Protein AF-U5INI9-F1 (afdb_monomer)

InterPro domains:
  IPR002910 Floricaula/leafy protein [PTHR36079] (1-85)
  IPR035209 Floricaula/leafy, DNA-binding C-terminal domain [PF17538] (1-85)
  IPR038276 Floricaula/leafy, C-terminal domain superfamily [G3DSA:1.10.4180.10] (1-85)

Secondary structure (DSSP, 8-state):
-B----TTPPPPSS-B-HHHHHHHHHHHHHHHHHHHHHHHHTT----SS--HHHHHHHHHTT-TT--HHHHHHTHHHHHHHHH--

Nearest PDB structures (foldseek):
  2vy1-assembly1_A  TM=1.007E+00  e=7.140E-12  Arabidopsis thaliana
  4bhk-assembly1_B  TM=1.005E+00  e=3.637E-10  Physcomitrium patens
  5u91-assembly1_F  TM=4.200E-01  e=9.480E+00  synthetic construct

Structure (mmCIF, N/CA/C/O backbone):
data_AF-U5INI9-F1
#
_entry.id   AF-U5INI9-F1
#
loop_
_atom_site.group_PDB
_atom_site.id
_atom_site.type_symbol
_atom_site.label_atom_id
_atom_site.label_alt_id
_atom_site.label_comp_id
_atom_site.label_asym_id
_atom_site.label_entity_id
_atom_site.label_seq_id
_atom_site.pdbx_PDB_ins_code
_atom_site.Cartn_x
_atom_site.Cartn_y
_atom_site.Cartn_z
_atom_site.occupancy
_atom_site.B_iso_or_equiv
_atom_site.auth_seq_id
_atom_site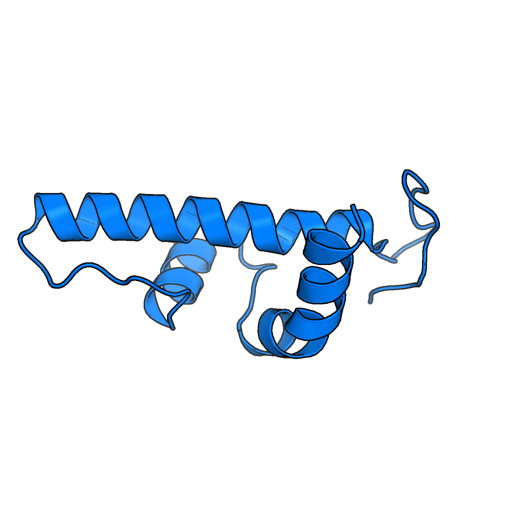.auth_comp_id
_atom_site.auth_asym_id
_atom_site.auth_atom_id
_atom_site.pdbx_PDB_model_num
ATOM 1 N N . PRO A 1 1 ? 13.948 5.976 -7.584 1.00 91.88 1 PRO A N 1
ATOM 2 C CA . PRO A 1 1 ? 12.807 6.557 -8.341 1.00 91.88 1 PRO A CA 1
ATOM 3 C C . PRO A 1 1 ? 12.128 5.443 -9.139 1.00 91.88 1 PRO A C 1
ATOM 5 O O . PRO A 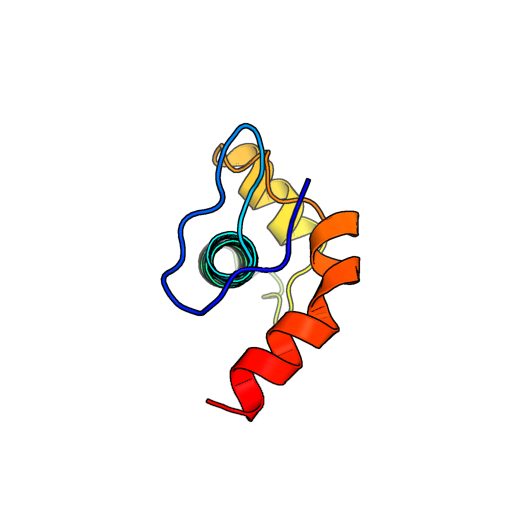1 1 ? 12.801 4.454 -9.431 1.00 91.88 1 PRO A O 1
ATOM 8 N N . PHE A 1 2 ? 10.839 5.591 -9.444 1.00 96.12 2 PHE A N 1
ATOM 9 C CA . PHE A 1 2 ? 10.125 4.621 -10.273 1.00 96.12 2 PHE A CA 1
ATOM 10 C C . PHE A 1 2 ? 10.392 4.874 -11.752 1.00 96.12 2 PHE A C 1
ATOM 12 O O . PHE A 1 2 ? 10.618 6.020 -12.150 1.00 96.12 2 PHE A O 1
ATOM 19 N N . ILE A 1 3 ? 10.407 3.799 -12.526 1.00 96.94 3 ILE A N 1
ATOM 20 C CA . ILE A 1 3 ? 10.414 3.821 -13.986 1.00 96.94 3 ILE A CA 1
ATOM 21 C C . ILE A 1 3 ? 9.269 2.944 -14.480 1.00 96.94 3 ILE A C 1
ATOM 23 O O . ILE A 1 3 ? 8.818 2.056 -13.756 1.00 96.94 3 ILE A O 1
ATOM 27 N N . VAL A 1 4 ? 8.801 3.217 -15.692 1.00 96.25 4 VAL A N 1
ATOM 28 C CA . VAL A 1 4 ? 7.846 2.341 -16.370 1.00 96.25 4 VAL A CA 1
ATOM 29 C C . VAL A 1 4 ? 8.558 1.029 -16.695 1.00 96.25 4 VAL A C 1
ATOM 31 O O . VAL A 1 4 ? 9.692 1.057 -17.169 1.00 96.25 4 VAL A O 1
ATOM 34 N N . THR A 1 5 ? 7.903 -0.085 -16.391 1.00 96.88 5 THR A N 1
ATOM 35 C CA . THR A 1 5 ? 8.353 -1.45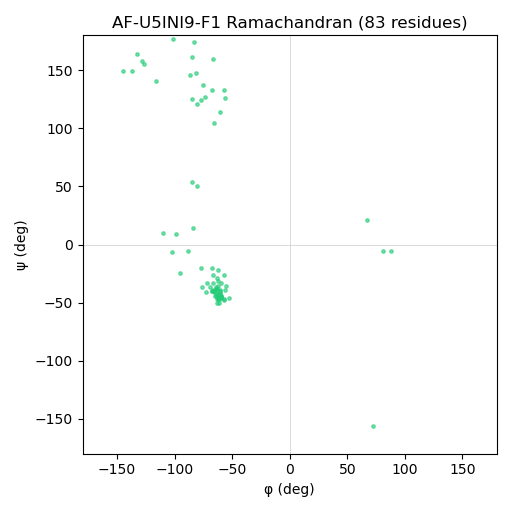2 -16.673 1.00 96.88 5 THR A CA 1
ATOM 36 C C . THR A 1 5 ? 7.165 -2.247 -17.192 1.00 96.88 5 THR A C 1
ATOM 38 O O . THR A 1 5 ? 6.029 -1.969 -16.791 1.00 96.88 5 THR A O 1
ATOM 41 N N . GLU A 1 6 ? 7.416 -3.224 -18.054 1.00 95.69 6 GLU A N 1
ATOM 42 C CA . GLU A 1 6 ? 6.401 -4.213 -18.428 1.00 95.69 6 GLU A CA 1
ATOM 43 C C . GLU A 1 6 ? 6.032 -5.111 -17.227 1.00 95.69 6 GLU A C 1
ATOM 45 O O . GLU A 1 6 ? 6.808 -5.204 -16.266 1.00 95.69 6 GLU A O 1
ATOM 50 N N . PRO A 1 7 ? 4.861 -5.779 -17.240 1.00 95.50 7 PRO A N 1
ATOM 51 C CA . PRO A 1 7 ? 4.504 -6.746 -16.204 1.00 95.50 7 PRO A CA 1
ATOM 52 C C . PRO A 1 7 ? 5.559 -7.856 -16.080 1.00 95.50 7 PRO A C 1
ATOM 54 O O . PRO A 1 7 ? 5.904 -8.515 -17.061 1.00 95.50 7 PRO A O 1
ATOM 57 N N . GLY A 1 8 ? 6.077 -8.070 -14.872 1.00 94.75 8 GLY A N 1
ATOM 58 C CA . GLY A 1 8 ? 7.144 -9.028 -14.576 1.00 94.75 8 GLY A CA 1
ATOM 59 C C . GLY A 1 8 ? 8.560 -8.534 -14.896 1.00 94.75 8 GLY A C 1
ATOM 60 O O . GLY A 1 8 ? 9.534 -9.214 -14.555 1.00 94.75 8 GLY A O 1
ATOM 61 N N . GLU A 1 9 ? 8.719 -7.359 -15.512 1.00 96.69 9 GLU A N 1
ATOM 62 C CA . GLU A 1 9 ? 10.035 -6.809 -15.827 1.00 96.69 9 GLU A CA 1
ATOM 63 C C . GLU A 1 9 ? 10.702 -6.210 -14.577 1.00 96.69 9 GLU A C 1
ATOM 65 O O . GLU A 1 9 ? 10.204 -5.291 -13.918 1.00 96.69 9 GLU A O 1
ATOM 70 N N . VAL A 1 10 ? 11.909 -6.693 -14.275 1.00 94.62 10 VAL A N 1
ATOM 71 C CA . VAL A 1 10 ? 12.733 -6.146 -13.195 1.00 94.62 10 VAL A CA 1
ATOM 72 C C . VAL A 1 10 ? 13.446 -4.880 -13.669 1.00 94.62 10 VAL A C 1
ATOM 74 O O . VAL A 1 10 ? 14.270 -4.910 -14.585 1.00 94.62 10 VAL A O 1
ATOM 77 N N . ALA A 1 11 ? 13.190 -3.764 -12.983 1.00 95.69 11 ALA A N 1
ATOM 78 C CA . ALA A 1 11 ? 13.877 -2.504 -13.245 1.00 95.69 11 ALA A CA 1
ATOM 79 C C . ALA A 1 11 ? 15.404 -2.644 -13.111 1.00 95.69 11 ALA A C 1
ATOM 81 O O . ALA A 1 11 ? 15.923 -3.170 -12.125 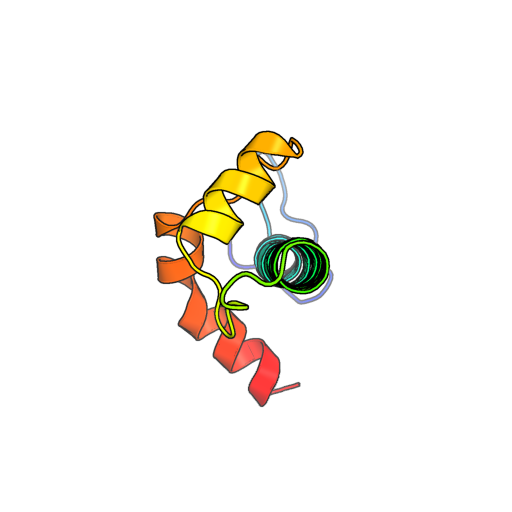1.00 95.69 11 ALA A O 1
ATOM 82 N N . ARG A 1 12 ? 16.138 -2.109 -14.092 1.00 94.12 12 ARG A N 1
ATOM 83 C CA . ARG A 1 12 ? 17.607 -2.142 -14.112 1.00 94.12 12 ARG A CA 1
ATOM 84 C C . ARG A 1 12 ? 18.220 -0.967 -13.340 1.00 94.12 12 ARG A C 1
ATOM 86 O O . ARG A 1 12 ? 17.722 0.161 -13.365 1.00 94.12 12 ARG A O 1
ATOM 93 N N . GLY A 1 13 ? 19.365 -1.216 -12.704 1.00 94.06 13 GLY A N 1
ATOM 94 C CA . GLY A 1 13 ? 20.118 -0.209 -11.947 1.00 94.06 13 GLY A CA 1
ATOM 95 C C . GLY A 1 13 ? 19.450 0.190 -10.624 1.00 94.06 13 GLY A C 1
ATOM 96 O O . GLY A 1 13 ? 18.674 -0.561 -10.049 1.00 94.06 13 GLY A O 1
ATOM 97 N N . LYS A 1 14 ? 19.747 1.394 -10.110 1.00 94.19 14 LYS A N 1
ATOM 98 C CA . LYS A 1 14 ? 19.175 1.922 -8.848 1.00 94.19 14 LYS A CA 1
ATOM 99 C C . LYS A 1 14 ? 17.766 2.512 -9.053 1.00 94.19 14 LYS A C 1
ATOM 101 O O . LYS A 1 14 ? 17.499 3.670 -8.704 1.00 94.19 14 LYS A O 1
ATOM 106 N N . LYS A 1 15 ? 16.882 1.747 -9.692 1.00 96.00 15 LYS A N 1
ATOM 107 C CA . LYS A 1 15 ? 15.503 2.119 -10.048 1.00 96.00 15 LYS A CA 1
ATOM 108 C C . LYS A 1 15 ? 14.539 1.037 -9.556 1.00 96.00 15 LYS A C 1
ATOM 110 O O . LYS A 1 15 ? 14.947 -0.093 -9.343 1.00 96.00 15 LYS A O 1
ATOM 115 N N . ASN A 1 16 ? 13.271 1.401 -9.386 1.00 96.44 16 ASN A N 1
ATOM 116 C CA . ASN A 1 16 ? 12.208 0.467 -9.015 1.00 96.44 16 ASN A CA 1
ATOM 117 C C . ASN A 1 16 ? 11.179 0.392 -10.150 1.00 96.44 16 ASN A C 1
ATOM 119 O O . ASN A 1 16 ? 10.859 1.433 -10.729 1.00 96.44 16 ASN A O 1
ATOM 123 N N . GLY A 1 17 ? 10.665 -0.803 -10.437 1.00 97.31 17 GLY A N 1
ATOM 124 C CA . GLY A 1 17 ? 9.614 -1.018 -11.437 1.00 97.31 17 GLY A CA 1
ATOM 125 C C . GLY A 1 17 ? 8.208 -0.764 -10.895 1.00 97.31 17 GLY A C 1
ATOM 126 O O . GLY A 1 17 ? 8.028 -0.521 -9.692 1.00 97.31 17 GLY A O 1
ATOM 127 N N . LEU A 1 18 ? 7.216 -0.822 -11.783 1.00 96.94 18 LEU A N 1
ATOM 128 C CA . LEU A 1 18 ? 5.809 -0.599 -11.438 1.00 96.94 18 LEU A CA 1
ATOM 129 C C . LEU A 1 18 ? 5.209 -1.751 -10.626 1.00 96.94 18 LEU A C 1
ATOM 131 O O . LEU A 1 18 ? 4.456 -1.488 -9.694 1.00 96.94 18 LEU A O 1
ATOM 135 N N . ASP A 1 19 ? 5.632 -2.993 -10.848 1.00 97.06 19 ASP A N 1
ATOM 136 C CA . ASP A 1 19 ? 5.168 -4.122 -10.028 1.00 97.06 19 ASP A CA 1
ATOM 137 C C . ASP A 1 19 ? 5.546 -3.944 -8.557 1.00 97.06 19 ASP A C 1
ATOM 139 O O . ASP A 1 19 ? 4.739 -4.167 -7.655 1.00 97.06 19 ASP A O 1
ATOM 143 N N . TYR A 1 20 ? 6.755 -3.433 -8.295 1.00 97.81 20 TYR A N 1
ATOM 144 C CA . TYR A 1 20 ? 7.149 -3.089 -6.934 1.00 97.81 20 TYR A CA 1
ATOM 145 C C . TYR A 1 20 ? 6.286 -1.956 -6.370 1.00 97.81 20 TYR A C 1
ATOM 147 O O . TYR A 1 20 ? 5.924 -1.995 -5.198 1.00 97.81 20 TYR A O 1
ATOM 155 N N . LEU A 1 21 ? 5.924 -0.952 -7.179 1.00 97.75 21 LEU A N 1
ATOM 156 C CA . LEU A 1 21 ? 5.004 0.107 -6.756 1.00 97.75 21 LEU A CA 1
ATOM 157 C C . LEU A 1 21 ? 3.636 -0.459 -6.356 1.00 97.75 21 LEU A C 1
ATOM 159 O O . LEU A 1 21 ? 3.115 -0.055 -5.316 1.00 97.75 21 LEU A O 1
ATOM 163 N N . PHE A 1 22 ? 3.076 -1.379 -7.142 1.00 97.56 22 PHE A N 1
ATOM 164 C CA . PHE A 1 22 ? 1.791 -2.021 -6.856 1.00 97.56 22 PHE A CA 1
ATOM 165 C C . PHE A 1 22 ? 1.869 -2.919 -5.621 1.00 97.56 22 PHE A C 1
ATOM 167 O O . PHE A 1 22 ? 1.012 -2.823 -4.743 1.00 97.56 22 PHE A O 1
ATOM 174 N N . HIS A 1 23 ? 2.970 -3.651 -5.452 1.00 97.56 23 HIS A N 1
ATOM 175 C CA . HIS A 1 23 ? 3.236 -4.407 -4.231 1.00 97.56 23 HIS A CA 1
ATOM 176 C C . HIS A 1 23 ? 3.202 -3.527 -2.966 1.00 97.56 23 HIS A C 1
ATOM 178 O O . HIS A 1 23 ? 2.686 -3.950 -1.933 1.00 97.56 23 HIS A O 1
ATOM 184 N N . LEU A 1 24 ? 3.658 -2.266 -3.029 1.00 98.19 24 LEU A N 1
ATOM 185 C CA . LEU A 1 24 ? 3.556 -1.353 -1.880 1.00 98.19 24 LEU A CA 1
ATOM 186 C C . LEU A 1 24 ? 2.101 -1.041 -1.475 1.00 98.19 24 LEU A C 1
ATOM 188 O O . LEU A 1 24 ? 1.859 -0.730 -0.304 1.00 98.19 24 LEU A O 1
ATOM 192 N N . TYR A 1 25 ? 1.140 -1.079 -2.406 1.00 98.31 25 TYR A N 1
ATOM 193 C CA . TYR A 1 25 ? -0.284 -0.922 -2.080 1.00 98.31 25 TYR A CA 1
ATOM 194 C C . TYR A 1 25 ? -0.836 -2.164 -1.387 1.00 98.31 25 TYR A C 1
ATOM 196 O O . TYR A 1 25 ? -1.535 -2.016 -0.382 1.00 98.31 25 TYR A O 1
ATOM 204 N N . GLU A 1 26 ? -0.447 -3.358 -1.835 1.00 97.94 26 GLU A N 1
ATOM 205 C CA . GLU A 1 26 ? -0.799 -4.610 -1.155 1.00 97.94 26 GLU A CA 1
ATOM 206 C C . GLU A 1 26 ? -0.251 -4.643 0.275 1.00 97.94 26 GLU A C 1
ATOM 208 O O . GLU A 1 26 ? -0.993 -4.879 1.229 1.00 97.94 26 GLU A O 1
ATOM 213 N N . GLN A 1 27 ? 1.010 -4.248 0.470 1.00 98.19 27 GLN A N 1
ATOM 214 C CA . GLN A 1 27 ? 1.577 -4.108 1.815 1.00 98.19 27 GLN A CA 1
ATOM 215 C C . GLN A 1 27 ? 0.814 -3.070 2.661 1.00 98.19 27 GLN A C 1
ATOM 217 O O . GLN A 1 27 ? 0.570 -3.277 3.850 1.00 98.19 27 GLN A O 1
ATOM 222 N N . CYS A 1 28 ? 0.378 -1.945 2.075 1.00 98.06 28 CYS A N 1
ATOM 223 C CA . CYS A 1 28 ? -0.471 -0.979 2.789 1.00 98.06 28 CYS A CA 1
ATOM 224 C C . CYS A 1 28 ? -1.822 -1.577 3.204 1.00 98.06 28 CYS A C 1
ATOM 226 O O . CYS A 1 28 ? -2.335 -1.222 4.271 1.00 98.06 28 CYS A O 1
ATOM 228 N N . ARG A 1 29 ? -2.401 -2.456 2.380 1.00 98.19 29 ARG A N 1
ATOM 229 C CA . ARG A 1 29 ? -3.636 -3.183 2.692 1.00 98.19 29 ARG A CA 1
ATOM 230 C C . ARG A 1 29 ? -3.422 -4.131 3.871 1.00 98.19 29 ARG A C 1
ATOM 232 O O . ARG A 1 29 ? -4.231 -4.115 4.796 1.00 98.19 29 ARG A O 1
ATOM 239 N N . GLU A 1 30 ? -2.320 -4.873 3.901 1.00 98.38 30 GLU A N 1
ATOM 240 C CA . GLU A 1 30 ? -1.959 -5.725 5.044 1.00 98.38 30 GLU A CA 1
ATOM 241 C C . GLU A 1 30 ? -1.805 -4.914 6.337 1.00 98.38 30 GLU A C 1
ATOM 243 O O . GLU A 1 30 ? -2.353 -5.282 7.379 1.00 98.38 30 GLU A O 1
ATOM 248 N N . PHE A 1 31 ? -1.134 -3.759 6.275 1.00 98.50 31 PHE A N 1
ATOM 249 C CA . PHE A 1 31 ? -1.025 -2.870 7.432 1.00 98.50 31 PHE A CA 1
ATOM 250 C C . PHE A 1 31 ? -2.375 -2.309 7.877 1.00 98.50 31 PHE A C 1
ATOM 252 O O . PHE A 1 31 ? -2.606 -2.166 9.078 1.00 98.50 31 PHE A O 1
ATOM 259 N N . LEU A 1 32 ? -3.280 -1.997 6.944 1.00 98.56 32 LEU A N 1
ATOM 260 C CA . LEU A 1 32 ? -4.639 -1.594 7.292 1.00 98.56 32 LEU A CA 1
ATOM 261 C C . LEU A 1 32 ? -5.350 -2.713 8.061 1.00 98.56 32 LEU A C 1
ATOM 263 O O . LEU A 1 32 ? -5.905 -2.429 9.117 1.00 98.56 32 LEU A O 1
ATOM 267 N N . VAL A 1 33 ? -5.277 -3.963 7.595 1.00 98.50 33 VAL A N 1
ATOM 268 C CA . VAL A 1 33 ? -5.884 -5.118 8.282 1.00 98.50 33 VAL A CA 1
ATOM 269 C C . VAL A 1 33 ? -5.310 -5.298 9.690 1.00 98.50 33 VAL A C 1
ATOM 271 O O . VAL A 1 33 ? -6.068 -5.460 10.645 1.00 98.50 33 VAL A O 1
ATOM 274 N N . GLN A 1 34 ? -3.991 -5.187 9.863 1.00 98.31 34 GLN A N 1
ATOM 275 C CA . GLN A 1 34 ? -3.370 -5.266 11.193 1.00 98.31 34 GLN A CA 1
ATOM 276 C C . GLN A 1 34 ? -3.858 -4.146 12.123 1.00 98.31 34 GLN A C 1
ATOM 278 O O . GLN A 1 34 ? -4.227 -4.401 13.269 1.00 98.31 34 GLN A O 1
ATOM 283 N N . VAL A 1 35 ? -3.924 -2.905 11.630 1.00 98.31 35 VAL A N 1
ATOM 284 C CA . VAL A 1 35 ? -4.448 -1.770 12.408 1.00 98.31 35 VAL A CA 1
ATOM 285 C C . VAL A 1 35 ? -5.929 -1.963 12.747 1.00 98.31 35 VAL A C 1
ATOM 287 O O . VAL A 1 35 ? -6.343 -1.628 13.855 1.00 98.31 35 VAL A O 1
ATOM 290 N N . GLN A 1 36 ? -6.724 -2.509 11.826 1.00 98.56 36 GLN A N 1
ATOM 291 C CA . GLN A 1 36 ? -8.129 -2.842 12.065 1.00 98.56 36 GLN A CA 1
ATOM 292 C C . GLN A 1 36 ? -8.281 -3.895 13.165 1.00 98.56 36 GLN A C 1
ATOM 294 O O . GLN A 1 36 ? -9.128 -3.723 14.038 1.00 98.56 36 GLN A O 1
ATOM 299 N N . ASN A 1 37 ? -7.465 -4.952 13.153 1.00 98.25 37 ASN A N 1
ATOM 300 C CA . ASN A 1 37 ? -7.496 -5.995 14.181 1.00 98.25 37 ASN A CA 1
ATOM 301 C C . ASN A 1 37 ? -7.147 -5.422 15.560 1.00 98.25 37 ASN A C 1
ATOM 303 O O . ASN A 1 37 ? -7.917 -5.599 16.498 1.00 98.25 37 ASN A O 1
ATOM 307 N N . ILE A 1 38 ? -6.082 -4.619 15.649 1.00 97.94 38 ILE A N 1
ATOM 308 C CA . ILE A 1 38 ? -5.698 -3.937 16.895 1.00 97.94 38 ILE A CA 1
ATOM 309 C C . ILE A 1 38 ? -6.814 -3.002 17.387 1.00 97.94 38 ILE A C 1
ATOM 311 O O . ILE A 1 38 ? -7.097 -2.954 18.582 1.00 97.94 38 ILE A O 1
ATOM 315 N N . ALA A 1 39 ? -7.457 -2.247 16.489 1.00 97.75 39 ALA A N 1
ATOM 316 C CA . ALA A 1 39 ? -8.559 -1.361 16.864 1.00 97.75 39 ALA A CA 1
ATOM 317 C C . ALA A 1 39 ? -9.762 -2.154 17.402 1.00 97.75 39 ALA A C 1
ATOM 319 O O . ALA A 1 39 ? -10.339 -1.767 18.414 1.00 97.75 39 ALA A O 1
ATOM 320 N N . LYS A 1 40 ? -10.104 -3.287 16.771 1.00 97.56 40 LYS A N 1
ATOM 321 C CA . LYS A 1 40 ? -11.179 -4.182 17.231 1.00 97.56 40 LYS A CA 1
ATOM 322 C C . LYS A 1 40 ? -10.879 -4.774 18.608 1.00 97.56 40 LYS A C 1
ATOM 324 O O . LYS A 1 40 ? -11.743 -4.714 19.473 1.00 97.56 40 LYS A O 1
ATOM 329 N N . GLU A 1 41 ? -9.667 -5.286 18.823 1.00 97.88 41 GLU A N 1
ATOM 330 C CA . GLU A 1 41 ? -9.236 -5.853 20.113 1.00 97.88 41 GLU A CA 1
ATOM 331 C C . GLU A 1 41 ? -9.304 -4.830 21.255 1.00 97.88 41 GLU A C 1
ATOM 333 O O . GLU A 1 41 ? -9.619 -5.181 22.388 1.00 97.88 41 GLU A O 1
ATOM 338 N N . LYS A 1 42 ? -9.055 -3.551 20.955 1.00 97.75 42 LYS A N 1
ATOM 339 C CA . LYS A 1 42 ? -9.117 -2.453 21.929 1.00 97.75 42 LYS A CA 1
ATOM 340 C C . LYS A 1 42 ? -10.499 -1.809 22.081 1.00 97.75 42 LYS A C 1
ATOM 342 O O . LYS A 1 42 ? -10.648 -0.918 22.913 1.00 97.75 42 LYS A O 1
ATOM 347 N N . GLY A 1 43 ? -11.487 -2.194 21.270 1.00 96.94 43 GLY A N 1
ATOM 348 C CA . GLY A 1 43 ? -12.788 -1.515 21.217 1.00 96.94 43 GLY A CA 1
ATOM 349 C C . GLY A 1 43 ? -12.725 -0.083 20.658 1.00 96.94 43 GLY A C 1
ATOM 350 O O . GLY A 1 43 ? -13.610 0.729 20.920 1.00 96.94 43 GLY A O 1
ATOM 351 N N . GLU A 1 44 ? -11.679 0.251 19.898 1.00 96.69 44 GLU A N 1
ATOM 352 C CA . GLU A 1 44 ? -11.503 1.555 19.257 1.00 96.69 44 GLU A CA 1
ATOM 353 C C . GLU A 1 44 ? -12.226 1.620 17.899 1.00 96.69 44 GLU A C 1
ATOM 355 O O . GLU A 1 44 ? -12.523 0.611 17.253 1.00 96.69 44 GLU A O 1
ATOM 360 N N . LYS A 1 45 ? -12.467 2.840 17.402 1.00 96.69 45 LYS A N 1
ATOM 361 C CA . LYS A 1 45 ? -13.043 3.043 16.067 1.00 96.69 45 LYS A CA 1
ATOM 362 C C . LYS A 1 45 ? -12.132 2.446 14.986 1.00 96.69 45 LYS A C 1
ATOM 364 O O . LYS A 1 45 ? -11.052 2.961 14.703 1.00 96.69 45 LYS A O 1
ATOM 369 N N . CYS A 1 46 ? -12.628 1.410 14.319 1.00 97.25 46 CYS A N 1
ATOM 370 C CA . CYS A 1 46 ? -11.910 0.693 13.273 1.00 97.25 46 CYS A CA 1
ATOM 371 C C . CYS A 1 46 ? -11.820 1.515 11.962 1.00 97.25 46 CYS A C 1
ATOM 373 O O . CYS A 1 46 ? -12.851 1.973 11.455 1.00 97.25 46 CYS A O 1
ATOM 375 N N . PRO A 1 47 ? -10.621 1.730 11.382 1.00 97.31 47 PRO A N 1
ATOM 376 C CA . PRO A 1 47 ? -10.478 2.471 10.130 1.00 97.31 47 PRO A CA 1
ATOM 377 C C . PRO A 1 47 ? -10.910 1.634 8.919 1.00 97.31 47 PRO A C 1
ATOM 379 O O . PRO A 1 47 ? -10.523 0.482 8.785 1.00 97.31 47 PRO A O 1
ATOM 382 N N . THR A 1 48 ? -11.639 2.230 7.973 1.00 97.12 48 THR A N 1
ATOM 383 C CA . THR A 1 48 ? -12.075 1.557 6.726 1.00 97.12 48 THR A CA 1
ATOM 384 C C . THR A 1 48 ? -11.252 1.934 5.494 1.00 97.12 48 THR A C 1
ATOM 386 O O . THR A 1 48 ? -11.432 1.365 4.424 1.00 97.12 48 THR A O 1
ATOM 389 N N . LYS A 1 49 ? -10.340 2.901 5.627 1.00 97.50 49 LYS A N 1
ATOM 390 C CA . LYS A 1 49 ? -9.439 3.368 4.566 1.00 97.50 49 LYS A CA 1
ATOM 391 C C . LYS A 1 49 ? -8.018 3.465 5.106 1.00 97.50 49 LYS A C 1
ATOM 393 O O . LYS A 1 49 ? -7.815 3.545 6.317 1.00 97.50 49 LYS A O 1
ATOM 398 N N . VAL A 1 50 ? -7.035 3.544 4.213 1.00 97.62 50 VAL A N 1
ATOM 399 C CA . VAL A 1 50 ? -5.641 3.816 4.590 1.00 97.62 50 VAL A CA 1
ATOM 400 C C . VAL A 1 50 ? -5.535 5.239 5.159 1.00 97.62 50 VAL A C 1
ATOM 402 O O . VAL A 1 50 ? -5.600 6.230 4.431 1.00 97.62 50 VAL A O 1
ATOM 405 N N . THR A 1 51 ? -5.400 5.350 6.482 1.00 97.56 51 THR A N 1
ATOM 406 C CA . THR A 1 51 ? -5.290 6.630 7.203 1.00 97.56 51 THR A CA 1
ATOM 407 C C . THR A 1 51 ? -3.840 6.954 7.582 1.00 97.56 51 THR A C 1
ATOM 409 O O . THR A 1 51 ? -2.925 6.148 7.417 1.00 97.56 51 THR A O 1
ATOM 412 N N . ASN A 1 52 ? -3.611 8.127 8.187 1.00 98.06 52 ASN A N 1
ATOM 413 C CA . ASN A 1 52 ? -2.311 8.475 8.779 1.00 98.06 52 ASN A CA 1
ATOM 414 C C . ASN A 1 52 ? -1.844 7.469 9.850 1.00 98.06 52 ASN A C 1
ATOM 416 O O . ASN A 1 52 ? -0.646 7.370 10.108 1.00 98.06 52 ASN A O 1
ATOM 420 N N . GLN A 1 53 ? -2.757 6.754 10.517 1.00 97.38 53 GLN A N 1
ATOM 421 C CA . GLN A 1 53 ? -2.395 5.717 11.487 1.00 97.38 53 GLN A CA 1
ATOM 422 C C . GLN A 1 53 ? -1.732 4.522 10.801 1.00 97.38 53 GLN A C 1
ATOM 424 O O . GLN A 1 53 ? -0.717 4.047 11.296 1.00 97.38 53 GLN A O 1
ATOM 429 N N . VAL A 1 54 ? -2.232 4.116 9.632 1.00 98.25 54 VAL A N 1
ATOM 430 C CA . VAL A 1 54 ? -1.662 3.012 8.846 1.00 98.25 54 VAL A CA 1
ATOM 431 C C . VAL A 1 54 ? -0.235 3.337 8.404 1.00 98.25 54 VAL A C 1
ATOM 433 O O . VAL 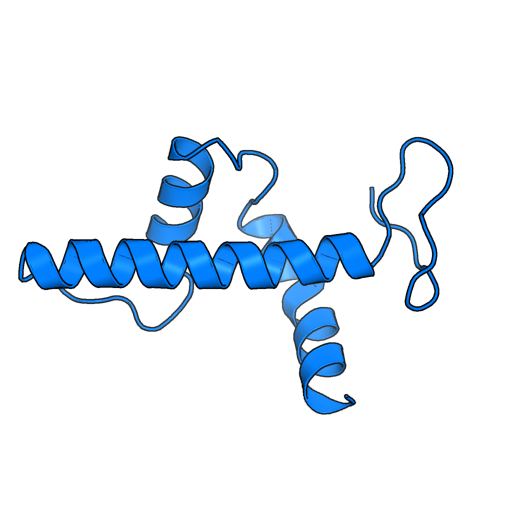A 1 54 ? 0.666 2.535 8.613 1.00 98.25 54 VAL A O 1
AT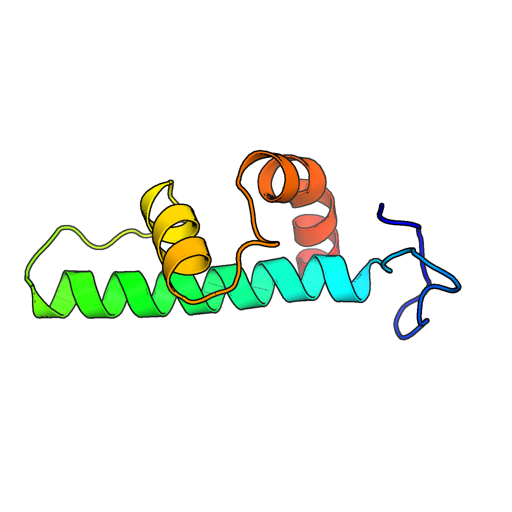OM 436 N N . PHE A 1 55 ? 0.019 4.553 7.904 1.00 98.38 55 PHE A N 1
ATOM 437 C CA . PHE A 1 55 ? 1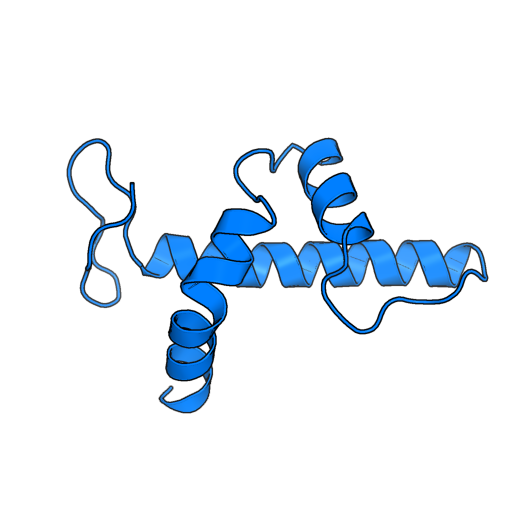.381 4.971 7.534 1.00 98.38 55 PHE A CA 1
ATOM 438 C C . PHE A 1 55 ? 2.345 5.022 8.728 1.00 98.38 55 PHE A C 1
ATOM 440 O O . PHE A 1 55 ? 3.513 4.656 8.602 1.00 98.38 55 PHE A O 1
ATOM 447 N N . ARG A 1 56 ? 1.868 5.465 9.900 1.00 98.31 56 ARG A N 1
ATOM 448 C CA . ARG A 1 56 ? 2.671 5.446 11.134 1.00 98.31 56 ARG A CA 1
ATOM 449 C C . ARG A 1 56 ? 2.971 4.018 11.584 1.00 98.31 56 ARG A C 1
ATOM 451 O O . ARG A 1 56 ? 4.098 3.744 11.986 1.00 98.31 56 ARG A O 1
ATOM 458 N N . PHE A 1 57 ? 1.986 3.128 11.487 1.00 98.06 57 PHE A N 1
ATOM 459 C CA . PHE A 1 57 ? 2.141 1.716 11.809 1.00 98.06 57 PHE A CA 1
ATOM 460 C C . PHE A 1 57 ? 3.161 1.047 10.880 1.00 98.06 57 PHE A C 1
ATOM 462 O O . PHE A 1 57 ? 4.133 0.494 11.374 1.00 98.06 57 PHE A O 1
ATOM 469 N N . ALA A 1 58 ? 3.031 1.216 9.560 1.00 98.31 58 ALA A N 1
ATOM 470 C CA . ALA A 1 58 ? 3.984 0.694 8.577 1.00 98.31 58 ALA A CA 1
ATOM 471 C C . ALA A 1 58 ? 5.431 1.124 8.882 1.00 98.31 58 ALA A C 1
ATOM 473 O O . ALA A 1 58 ? 6.336 0.291 8.923 1.00 98.31 58 ALA A O 1
ATOM 474 N N . LYS A 1 59 ? 5.647 2.413 9.191 1.00 98.19 59 LYS A N 1
ATOM 475 C CA . LYS A 1 59 ? 6.968 2.924 9.592 1.00 98.19 59 LYS A CA 1
ATOM 476 C C . LYS A 1 59 ? 7.489 2.252 10.870 1.00 98.19 59 LYS A C 1
ATOM 478 O O . LYS A 1 59 ? 8.674 1.935 10.932 1.00 98.19 59 LYS A O 1
ATOM 483 N N . LYS A 1 60 ? 6.631 2.041 11.876 1.00 97.94 60 LYS A N 1
ATOM 484 C CA . LYS A 1 60 ? 6.990 1.352 13.129 1.00 97.94 60 LYS A CA 1
ATOM 485 C C . LYS A 1 60 ? 7.324 -0.127 12.894 1.00 97.94 60 LYS A C 1
ATOM 487 O O . LYS A 1 60 ? 8.215 -0.646 13.553 1.00 97.94 60 LYS A O 1
ATOM 492 N N . SER A 1 61 ? 6.667 -0.766 11.932 1.00 97.56 61 SER A N 1
ATOM 493 C CA . SER A 1 61 ? 6.882 -2.166 11.545 1.00 97.56 61 SER A CA 1
ATOM 494 C C . SER A 1 61 ? 8.046 -2.365 10.559 1.00 97.56 61 SER A C 1
ATOM 496 O O . SER A 1 61 ? 8.150 -3.417 9.940 1.00 97.56 61 SER A O 1
ATOM 498 N N . GLY A 1 62 ? 8.914 -1.362 10.373 1.00 97.62 62 GLY A N 1
ATOM 499 C CA . GLY A 1 62 ? 10.111 -1.456 9.525 1.00 97.62 62 GLY A CA 1
ATOM 500 C C . GLY A 1 62 ? 9.903 -1.110 8.045 1.00 97.62 62 GLY A C 1
ATOM 501 O O . GLY A 1 62 ? 10.879 -0.966 7.310 1.00 97.62 62 GLY A O 1
ATOM 502 N N . ALA A 1 63 ? 8.669 -0.871 7.593 1.00 97.62 63 ALA A N 1
ATOM 503 C CA . ALA A 1 63 ? 8.358 -0.494 6.211 1.00 97.62 63 ALA A CA 1
ATOM 504 C C . ALA A 1 63 ? 8.491 1.024 5.976 1.00 97.62 63 ALA A C 1
ATOM 506 O O . ALA A 1 63 ? 7.574 1.697 5.502 1.00 97.62 63 ALA A O 1
ATOM 507 N N . SER A 1 64 ? 9.655 1.591 6.312 1.00 96.75 64 SER A N 1
ATOM 508 C CA . SER A 1 64 ? 9.939 3.035 6.203 1.00 96.75 64 SER A CA 1
ATOM 509 C C . SER A 1 64 ? 9.885 3.572 4.767 1.00 96.75 64 SER A C 1
ATOM 511 O O . SER A 1 64 ? 9.665 4.765 4.550 1.00 96.75 64 SER A O 1
ATOM 513 N N . TYR A 1 65 ? 10.041 2.690 3.779 1.00 97.19 65 TYR A N 1
ATOM 514 C CA . TYR A 1 65 ? 9.905 3.008 2.363 1.00 97.19 65 TYR A CA 1
ATOM 515 C C . TYR A 1 65 ? 8.462 3.361 1.972 1.00 97.19 65 TYR A C 1
ATOM 517 O O . TYR A 1 65 ? 8.273 4.034 0.958 1.00 97.19 65 TYR A O 1
ATOM 525 N N . ILE A 1 66 ? 7.438 2.983 2.743 1.00 97.81 66 ILE A N 1
ATOM 526 C CA . ILE A 1 66 ? 6.040 3.366 2.495 1.00 97.81 66 ILE A CA 1
ATOM 527 C C . ILE A 1 66 ? 5.762 4.745 3.108 1.00 97.81 66 ILE A C 1
ATOM 529 O O . ILE A 1 66 ? 5.964 4.971 4.298 1.00 97.81 66 ILE A O 1
ATOM 533 N N . ASN A 1 67 ? 5.259 5.690 2.305 1.00 97.69 67 ASN A N 1
ATOM 534 C CA . ASN A 1 67 ? 4.916 7.029 2.787 1.00 97.69 67 ASN A CA 1
ATOM 535 C C . ASN A 1 67 ? 3.686 7.622 2.089 1.00 97.69 67 ASN A C 1
ATOM 537 O O . ASN A 1 67 ? 3.431 7.368 0.912 1.00 97.69 67 ASN A O 1
ATOM 541 N N . LYS A 1 68 ? 2.945 8.458 2.826 1.00 97.44 68 LYS A N 1
ATOM 542 C CA . LYS A 1 68 ? 1.681 9.047 2.370 1.00 97.44 68 LYS A CA 1
ATOM 543 C C . LYS A 1 68 ? 1.804 9.852 1.067 1.00 97.44 68 LYS A C 1
ATOM 545 O O . LYS A 1 68 ? 0.957 9.634 0.204 1.00 97.44 68 LYS A O 1
ATOM 550 N N . PRO A 1 69 ? 2.788 10.759 0.881 1.00 98.19 69 PRO A N 1
ATOM 551 C CA . PRO A 1 69 ? 2.915 11.501 -0.374 1.00 98.19 69 PRO A CA 1
ATOM 552 C C . PRO A 1 69 ? 3.051 10.583 -1.591 1.00 98.19 69 PRO A C 1
ATOM 554 O O . PRO A 1 69 ? 2.289 10.727 -2.544 1.00 98.19 69 PRO A O 1
ATOM 557 N N . LYS A 1 70 ? 3.938 9.583 -1.523 1.00 97.38 70 LYS A N 1
ATOM 558 C CA . LYS A 1 70 ? 4.142 8.615 -2.605 1.00 97.38 70 LYS A CA 1
ATOM 559 C C . LYS A 1 70 ? 2.876 7.808 -2.904 1.00 97.38 70 LYS A C 1
ATOM 561 O O . LYS A 1 70 ? 2.466 7.752 -4.058 1.00 97.38 70 LYS A O 1
ATOM 566 N N . MET A 1 71 ? 2.245 7.223 -1.883 1.00 98.06 71 MET A N 1
ATOM 567 C CA . MET A 1 71 ? 1.050 6.390 -2.091 1.00 98.06 71 MET A CA 1
ATOM 568 C C . MET A 1 71 ? -0.150 7.203 -2.592 1.00 98.06 71 MET A C 1
ATOM 570 O O . MET A 1 71 ? -1.019 6.671 -3.264 1.00 98.06 71 MET A O 1
ATOM 574 N N . ARG A 1 72 ? -0.227 8.505 -2.292 1.00 98.00 72 ARG A N 1
ATOM 575 C CA . ARG A 1 72 ? -1.269 9.370 -2.868 1.00 98.00 72 ARG A CA 1
ATOM 576 C C . ARG A 1 72 ? -0.985 9.734 -4.317 1.00 98.00 72 ARG A C 1
ATOM 578 O O . ARG A 1 72 ? -1.924 9.850 -5.092 1.00 98.00 72 ARG A O 1
ATOM 585 N N . HIS A 1 73 ? 0.283 9.936 -4.665 1.00 98.19 73 HIS A N 1
ATOM 586 C CA . HIS A 1 73 ? 0.670 10.358 -6.006 1.00 98.19 73 HIS A CA 1
ATOM 587 C C . HIS A 1 73 ? 0.298 9.309 -7.061 1.00 98.19 73 HIS A C 1
ATOM 589 O O . HIS A 1 73 ? -0.272 9.651 -8.090 1.00 98.19 73 HIS A O 1
ATOM 595 N N . TYR A 1 74 ? 0.534 8.029 -6.766 1.00 97.88 74 TYR A N 1
ATOM 596 C CA . TYR A 1 74 ? 0.343 6.937 -7.724 1.00 97.88 74 TYR A CA 1
ATOM 597 C C . TYR A 1 74 ? -0.983 6.174 -7.570 1.00 97.88 74 TYR A C 1
ATOM 599 O O . TYR A 1 74 ? -1.149 5.123 -8.183 1.00 97.88 74 TYR A O 1
ATOM 607 N N . VAL A 1 75 ? -1.918 6.645 -6.732 1.00 97.88 75 VAL A N 1
ATOM 608 C CA . VAL A 1 75 ? -3.129 5.861 -6.406 1.00 97.88 75 VAL A CA 1
ATOM 609 C C . VAL A 1 75 ? -3.997 5.607 -7.637 1.00 97.88 75 VAL A C 1
ATOM 611 O O . VAL A 1 75 ? -4.630 4.566 -7.738 1.00 97.88 75 VAL A O 1
ATOM 614 N N . HIS A 1 76 ? -3.986 6.535 -8.595 1.00 97.31 76 HIS A N 1
ATOM 615 C CA . HIS A 1 76 ? -4.710 6.401 -9.854 1.00 97.31 76 HIS A CA 1
ATOM 616 C C . HIS A 1 76 ? -4.103 5.315 -10.758 1.00 97.31 76 HIS A C 1
ATOM 618 O O . HIS A 1 76 ? -4.852 4.579 -11.386 1.00 97.31 76 HIS A O 1
ATOM 624 N N . CYS A 1 77 ? -2.771 5.157 -10.775 1.00 96.12 77 CYS A N 1
ATOM 625 C CA . CYS A 1 77 ? -2.107 4.070 -11.500 1.00 96.12 77 CYS A CA 1
ATOM 626 C C . CYS A 1 77 ? -2.497 2.707 -10.923 1.00 96.12 77 CYS A C 1
ATOM 628 O O . CYS A 1 77 ? -2.801 1.788 -11.671 1.00 96.12 77 CYS A O 1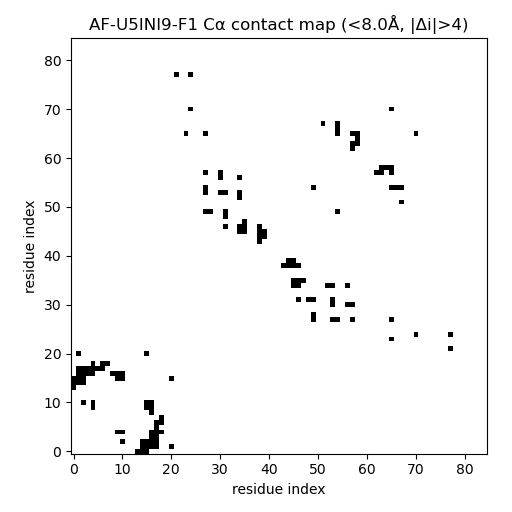
ATOM 630 N N . TYR A 1 78 ? -2.515 2.592 -9.591 1.00 97.56 78 TYR A N 1
ATOM 631 C CA . TYR A 1 78 ? -2.942 1.362 -8.925 1.00 97.56 78 TYR A CA 1
ATOM 632 C C . TYR A 1 78 ? -4.438 1.089 -9.141 1.00 97.56 78 TYR A C 1
ATOM 634 O O . TYR A 1 78 ? -4.816 -0.043 -9.401 1.00 97.56 78 TYR A O 1
ATOM 642 N N . ALA A 1 79 ? -5.288 2.123 -9.123 1.00 97.25 79 ALA A N 1
ATOM 643 C CA . ALA A 1 79 ? -6.707 1.968 -9.439 1.00 97.25 79 ALA A CA 1
ATOM 644 C C . ALA A 1 79 ? -6.931 1.430 -10.861 1.00 97.25 79 ALA A C 1
ATOM 646 O O . ALA A 1 79 ? -7.724 0.512 -11.025 1.00 97.25 79 ALA A O 1
ATOM 647 N N . LEU A 1 80 ? -6.220 1.962 -11.864 1.00 96.62 80 LEU A N 1
ATOM 648 C CA . LEU A 1 80 ? -6.290 1.450 -13.235 1.00 96.62 80 LEU A CA 1
ATOM 649 C C . LEU A 1 80 ? -5.824 -0.010 -13.307 1.00 96.62 80 LEU A C 1
ATOM 651 O O . LEU A 1 80 ? -6.525 -0.838 -13.873 1.00 96.62 80 LEU A O 1
ATOM 655 N N . HIS A 1 81 ? -4.698 -0.333 -12.663 1.00 94.50 81 HIS A N 1
ATOM 656 C CA . HIS A 1 81 ? -4.191 -1.703 -12.576 1.00 94.50 81 HIS A CA 1
ATOM 657 C C . HIS A 1 81 ? -5.217 -2.679 -11.974 1.00 94.50 81 HIS A C 1
ATOM 659 O O . HIS A 1 81 ? -5.348 -3.786 -12.470 1.00 94.50 81 HIS A O 1
ATOM 665 N N . CYS A 1 82 ? -5.978 -2.276 -10.951 1.00 94.94 82 CYS A N 1
ATOM 666 C CA . CYS A 1 82 ? -7.003 -3.135 -10.348 1.00 94.94 82 CYS A CA 1
ATOM 667 C C . CYS A 1 82 ? -8.303 -3.254 -11.159 1.00 94.94 82 CYS A C 1
ATOM 669 O O . CYS A 1 82 ? -9.095 -4.145 -10.868 1.00 94.94 82 CYS A O 1
ATOM 671 N N . LEU A 1 83 ? -8.589 -2.317 -12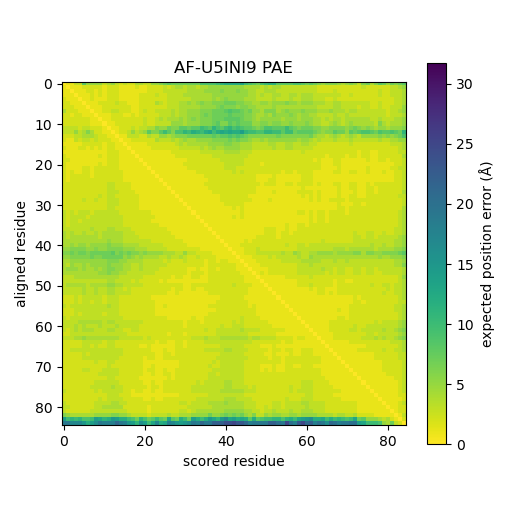.067 1.00 94.75 83 LEU A N 1
ATOM 672 C CA . LEU A 1 83 ? -9.838 -2.293 -12.841 1.00 94.75 83 LEU A CA 1
ATOM 673 C C . LEU A 1 83 ? -9.702 -2.954 -14.217 1.00 94.75 83 LEU A C 1
ATOM 675 O O . LEU A 1 83 ? -10.715 -3.356 -14.780 1.00 94.75 83 LEU A O 1
ATOM 679 N N . ASP A 1 84 ? -8.484 -3.011 -14.753 1.00 85.75 84 ASP A N 1
ATOM 680 C CA . ASP A 1 84 ? -8.166 -3.505 -16.101 1.00 85.75 84 ASP A CA 1
ATOM 681 C C . ASP A 1 84 ? -7.411 -4.854 -16.079 1.00 85.75 84 ASP A C 1
ATOM 683 O O . ASP A 1 84 ? -6.881 -5.304 -17.093 1.00 85.75 84 ASP A O 1
ATOM 687 N N . GLN A 1 85 ? -7.335 -5.488 -14.903 1.00 62.00 85 GLN A N 1
ATOM 688 C CA . GLN A 1 85 ? -6.937 -6.888 -14.720 1.00 62.00 85 GLN A CA 1
ATOM 689 C C . GLN A 1 85 ? -8.152 -7.744 -14.384 1.00 62.00 85 GLN A C 1
ATOM 691 O O . GLN A 1 85 ? -8.194 -8.892 -14.879 1.00 62.00 85 GLN A O 1
#

Mean predicted aligned error: 2.74 Å

Organism: Chrysanthemum morifolium (NCBI:txid41568)

Sequence (85 aa):
PFIVTEPGEVARGKKNGLDYLFHLYEQCREFLVQVQNIAKEKGEKCPTKVTNQVFRFAKKSGASYINKPKMRHYVHCYALHCLDQ

Solvent-accessible surface area (backbone atoms only — not comparable to full-atom values): 5071 Å² total; per-residue (Å²): 97,78,44,92,50,61,94,90,45,79,47,74,77,93,39,39,21,45,69,62,56,49,48,54,51,54,54,50,50,53,39,36,52,53,52,29,50,54,22,56,78,69,72,44,87,60,67,92,64,90,47,77,65,34,46,52,48,33,39,74,72,69,41,63,88,55,48,68,72,62,58,62,71,48,43,66,61,48,51,49,55,71,72,78,108

Radius of gyration: 14.41 Å; Cα contacts (8 Å, |Δi|>4): 73; chains: 1; bounding box: 33×20×40 Å

Foldseek 3Di:
DEDEDDVVDADDDPYGYVVVVLVLVVVLVVLLVVQQVVCVVVVHDRDPDRDPVSQVSCVVVVNVVDDDVSCVVCVVVNVCVVVVD

pLDDT: mean 96.62, std 4.17, range [62.0, 98.56]